Protein AF-A0A7S3CL69-F1 (afdb_monomer_lite)

Organism: NCBI:txid1082188

Structure (mmCIF, N/CA/C/O backbone):
data_AF-A0A7S3CL69-F1
#
_entry.id   AF-A0A7S3CL69-F1
#
loop_
_atom_site.group_PDB
_atom_site.id
_atom_site.type_symbol
_atom_site.label_atom_id
_atom_site.label_alt_id
_atom_site.label_comp_id
_atom_site.label_asym_id
_atom_site.label_entity_id
_atom_site.label_seq_id
_atom_site.pdbx_PDB_ins_code
_atom_site.Cartn_x
_atom_site.Cartn_y
_atom_site.Cartn_z
_atom_site.occupancy
_atom_site.B_iso_or_equiv
_atom_site.auth_seq_id
_atom_site.auth_comp_id
_atom_site.auth_asym_id
_atom_site.auth_atom_id
_atom_site.pdbx_PDB_model_num
ATOM 1 N N . MET A 1 1 ? 3.064 7.635 -11.594 1.00 63.28 1 MET A N 1
ATOM 2 C CA . MET A 1 1 ? 4.196 7.014 -12.318 1.00 63.28 1 MET A CA 1
ATOM 3 C C . MET A 1 1 ? 4.072 7.415 -13.780 1.00 63.28 1 MET A C 1
ATOM 5 O O . MET A 1 1 ? 2.953 7.393 -14.280 1.00 63.28 1 MET A O 1
ATOM 9 N N . GLN A 1 2 ? 5.144 7.835 -14.459 1.00 61.03 2 GLN A N 1
ATOM 10 C CA . GLN A 1 2 ? 5.052 8.111 -15.899 1.00 61.03 2 GLN A CA 1
ATOM 11 C C . GLN A 1 2 ? 5.130 6.793 -16.675 1.00 61.03 2 GLN A C 1
ATOM 13 O O . GLN A 1 2 ? 6.206 6.346 -17.055 1.00 61.03 2 GLN A O 1
ATOM 18 N N . ASP A 1 3 ? 3.978 6.166 -16.893 1.00 64.94 3 ASP A N 1
ATOM 19 C CA . ASP A 1 3 ? 3.854 4.910 -17.630 1.00 64.94 3 ASP A CA 1
ATOM 20 C C . ASP A 1 3 ? 2.984 5.115 -18.878 1.00 64.94 3 ASP A C 1
ATOM 22 O O . ASP A 1 3 ? 1.766 4.987 -18.840 1.00 64.94 3 ASP A O 1
ATOM 26 N N . ASN A 1 4 ? 3.625 5.516 -19.978 1.00 72.31 4 ASN A N 1
ATOM 27 C CA . ASN A 1 4 ? 2.998 5.634 -21.301 1.00 72.31 4 ASN A CA 1
ATOM 28 C C . ASN A 1 4 ? 3.536 4.539 -22.238 1.00 72.31 4 ASN A C 1
ATOM 30 O O . ASN A 1 4 ? 4.060 4.851 -23.308 1.00 72.31 4 ASN A O 1
ATOM 34 N N . ASP A 1 5 ? 3.556 3.288 -21.759 1.00 75.00 5 ASP A N 1
ATOM 35 C CA . ASP A 1 5 ? 4.192 2.135 -22.423 1.00 75.00 5 ASP A CA 1
ATOM 36 C C . ASP A 1 5 ? 5.663 2.374 -22.809 1.00 75.00 5 ASP A C 1
ATOM 38 O O . ASP A 1 5 ? 6.212 1.802 -23.753 1.00 75.00 5 ASP A O 1
ATOM 42 N N . GLN A 1 6 ? 6.339 3.236 -22.047 1.00 82.25 6 GLN A N 1
ATOM 43 C CA . GLN A 1 6 ? 7.731 3.566 -22.300 1.00 82.25 6 GLN A CA 1
ATOM 44 C C . GLN A 1 6 ? 8.638 2.366 -21.971 1.00 82.25 6 GLN A C 1
ATOM 46 O O . GLN A 1 6 ? 8.346 1.614 -21.031 1.00 82.25 6 GLN A O 1
ATOM 51 N N . PRO A 1 7 ? 9.756 2.184 -22.703 1.00 84.31 7 PRO A N 1
ATOM 52 C CA . PRO A 1 7 ? 10.713 1.109 -22.433 1.00 84.31 7 PRO A CA 1
ATOM 53 C C . PRO A 1 7 ? 11.330 1.201 -21.036 1.00 84.31 7 PRO A C 1
ATOM 55 O O . PRO A 1 7 ? 11.595 0.178 -20.414 1.00 84.31 7 PRO A O 1
ATOM 58 N N . LYS A 1 8 ? 11.498 2.428 -20.533 1.00 87.38 8 LYS A N 1
ATOM 59 C CA . LYS A 1 8 ? 12.041 2.717 -19.209 1.00 87.38 8 LYS A CA 1
ATOM 60 C C . LYS A 1 8 ? 10.957 3.222 -18.276 1.00 87.38 8 LYS A C 1
ATOM 62 O O . LYS A 1 8 ? 10.148 4.063 -18.658 1.00 87.38 8 LYS A O 1
ATOM 67 N N . ILE A 1 9 ? 11.005 2.738 -17.046 1.00 85.19 9 ILE A N 1
ATOM 68 C CA . ILE A 1 9 ? 10.201 3.217 -15.934 1.00 85.19 9 ILE A CA 1
ATOM 69 C C . ILE A 1 9 ? 11.093 4.098 -15.069 1.00 85.19 9 ILE A C 1
ATOM 71 O O . ILE A 1 9 ? 12.113 3.650 -14.542 1.00 85.19 9 ILE A O 1
ATOM 75 N N . SER A 1 10 ? 10.695 5.355 -14.921 1.00 83.31 10 SER A N 1
ATOM 76 C CA . SER A 1 10 ? 11.183 6.248 -13.878 1.00 83.31 10 SER A CA 1
ATOM 77 C C . SER A 1 10 ? 10.031 6.549 -12.930 1.00 83.31 10 SER A C 1
ATOM 79 O O . SER A 1 10 ? 8.872 6.688 -13.338 1.00 83.31 10 SER A O 1
ATOM 81 N N . CYS A 1 11 ? 10.338 6.612 -11.641 1.00 79.75 11 CYS A N 1
ATOM 82 C CA . CYS A 1 11 ? 9.335 6.850 -10.622 1.00 79.75 11 CYS A CA 1
ATOM 83 C C . CYS A 1 11 ? 9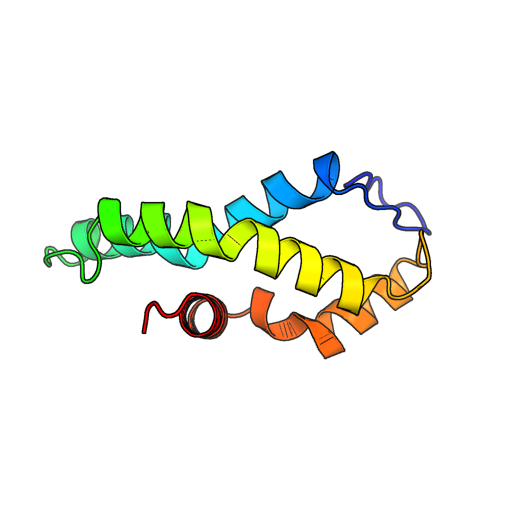.840 7.911 -9.655 1.00 79.75 11 CYS A C 1
ATOM 85 O O . CYS A 1 11 ? 10.976 7.843 -9.198 1.00 79.75 11 CYS A O 1
ATOM 87 N N . SER A 1 12 ? 8.995 8.896 -9.370 1.00 77.44 12 SER A N 1
ATOM 88 C CA . SER A 1 12 ? 9.206 9.816 -8.261 1.00 77.44 12 SER A CA 1
ATOM 89 C C . SER A 1 12 ? 8.251 9.451 -7.131 1.00 77.44 12 SER A C 1
ATOM 91 O O . SER A 1 12 ? 7.147 8.966 -7.392 1.00 77.44 12 SER A O 1
ATOM 93 N N . ASP A 1 13 ? 8.629 9.736 -5.888 1.00 76.75 13 ASP A N 1
ATOM 94 C CA . ASP A 1 13 ? 7.781 9.465 -4.720 1.00 76.75 13 ASP A CA 1
ATOM 95 C C . ASP A 1 13 ? 6.393 10.094 -4.867 1.00 76.75 13 ASP A C 1
ATOM 97 O O . ASP A 1 13 ? 5.378 9.470 -4.567 1.00 76.75 13 ASP A O 1
ATOM 101 N N . LYS A 1 14 ? 6.341 11.318 -5.411 1.00 81.69 14 LYS A N 1
ATOM 102 C CA . LYS A 1 14 ? 5.094 12.064 -5.647 1.00 81.69 14 LYS A CA 1
ATOM 103 C C . LYS A 1 14 ? 4.150 11.337 -6.599 1.00 81.69 14 LYS A C 1
ATOM 105 O O . LYS A 1 14 ? 2.937 11.419 -6.445 1.00 81.69 14 LYS A O 1
ATOM 110 N N . ASP A 1 15 ? 4.719 10.648 -7.578 1.00 82.38 15 ASP A N 1
ATOM 111 C CA . ASP A 1 15 ? 3.990 9.935 -8.616 1.00 82.38 15 ASP A CA 1
ATOM 112 C C . ASP A 1 15 ? 3.646 8.493 -8.212 1.00 82.38 15 ASP A C 1
ATOM 114 O O . ASP A 1 15 ? 2.754 7.892 -8.815 1.00 82.38 15 ASP A O 1
ATOM 118 N N . PHE A 1 16 ? 4.386 7.918 -7.260 1.00 88.12 16 PHE A N 1
ATOM 119 C CA . PHE A 1 16 ? 4.233 6.539 -6.798 1.00 88.12 16 PHE A CA 1
ATOM 120 C C . PHE A 1 16 ? 3.262 6.420 -5.629 1.00 88.12 16 PHE A C 1
ATOM 122 O O . PHE A 1 16 ? 2.324 5.624 -5.686 1.00 88.12 16 PHE A O 1
ATOM 129 N N . LYS A 1 17 ? 3.486 7.228 -4.582 1.00 92.06 17 LYS A N 1
ATOM 130 C CA . LYS A 1 17 ? 2.810 7.104 -3.287 1.00 92.06 17 LYS A CA 1
ATOM 131 C C . LYS A 1 17 ? 1.282 7.101 -3.412 1.00 92.06 17 LYS A C 1
ATOM 133 O O . LYS A 1 17 ? 0.687 6.192 -2.846 1.00 92.06 17 LYS A O 1
ATOM 138 N N . PRO A 1 18 ? 0.629 7.982 -4.201 1.00 91.75 18 PRO A N 1
ATOM 139 C CA . PRO A 1 18 ? -0.829 7.950 -4.333 1.00 91.75 18 PRO A CA 1
ATOM 140 C C . PRO A 1 18 ? -1.360 6.600 -4.838 1.00 91.75 18 PRO A C 1
ATOM 142 O O . PRO A 1 18 ? -2.211 5.994 -4.198 1.00 91.75 18 PRO A O 1
ATOM 145 N N . ALA A 1 19 ? -0.791 6.078 -5.929 1.00 91.25 19 ALA A N 1
ATOM 146 C CA . ALA A 1 19 ? -1.220 4.802 -6.502 1.00 91.25 19 ALA A CA 1
ATOM 147 C C . ALA A 1 19 ? -0.898 3.613 -5.584 1.00 91.25 19 ALA A C 1
ATOM 149 O O . ALA A 1 19 ? -1.669 2.660 -5.497 1.00 91.25 19 ALA A O 1
ATOM 150 N N . PHE A 1 20 ? 0.239 3.662 -4.888 1.00 93.88 20 PHE A N 1
ATOM 151 C CA . PHE A 1 20 ? 0.609 2.633 -3.924 1.00 93.88 20 PHE A CA 1
ATOM 152 C C . PHE A 1 20 ? -0.334 2.627 -2.714 1.00 93.88 20 PHE A C 1
ATOM 154 O O . PHE A 1 20 ? -0.796 1.565 -2.302 1.00 93.88 20 PHE A O 1
ATOM 161 N N . PHE A 1 21 ? -0.680 3.800 -2.182 1.00 95.19 21 PHE A N 1
ATOM 162 C CA . PHE A 1 21 ? -1.607 3.931 -1.059 1.00 95.19 21 PHE A CA 1
ATOM 163 C C . PHE A 1 21 ? -3.006 3.441 -1.422 1.00 95.19 21 PHE A C 1
ATOM 165 O O . PHE A 1 21 ? -3.616 2.747 -0.614 1.00 95.19 21 PHE A O 1
ATOM 172 N N . ASP A 1 22 ? -3.470 3.696 -2.647 1.00 94.00 22 ASP A N 1
ATOM 173 C CA . ASP A 1 22 ? -4.748 3.166 -3.132 1.00 94.00 22 ASP A CA 1
ATOM 174 C C . ASP A 1 22 ? -4.773 1.627 -3.133 1.00 94.00 22 ASP A C 1
ATOM 176 O O . ASP A 1 22 ? -5.806 1.023 -2.840 1.00 94.00 22 ASP A O 1
ATOM 180 N N . ILE A 1 23 ? -3.645 0.967 -3.428 1.00 94.19 23 ILE A N 1
ATOM 181 C CA . ILE A 1 23 ? -3.537 -0.500 -3.346 1.00 94.19 23 ILE A CA 1
ATOM 182 C C . ILE A 1 23 ? -3.628 -0.971 -1.888 1.00 94.19 23 ILE A C 1
ATOM 184 O O . ILE A 1 23 ? -4.312 -1.956 -1.597 1.00 94.19 23 ILE A O 1
ATOM 188 N N . LEU A 1 24 ? -2.961 -0.276 -0.963 1.00 95.44 24 LEU A N 1
ATOM 189 C CA . LEU A 1 24 ? -3.023 -0.603 0.463 1.00 95.44 24 LEU A CA 1
ATOM 190 C C . LEU A 1 24 ? -4.434 -0.386 1.034 1.00 95.44 24 LEU A C 1
ATOM 192 O O . LEU A 1 24 ? -4.927 -1.232 1.784 1.00 95.44 24 LEU A O 1
ATOM 196 N N . ASP A 1 25 ? -5.117 0.687 0.628 1.00 94.56 25 ASP A N 1
ATOM 197 C CA . ASP A 1 25 ? -6.491 1.000 1.037 1.00 94.56 25 ASP A CA 1
ATOM 198 C C . ASP A 1 25 ? -7.498 -0.025 0.495 1.00 94.56 25 ASP A C 1
ATOM 200 O O . ASP A 1 25 ? -8.407 -0.445 1.218 1.00 94.56 25 ASP A O 1
ATOM 204 N N . GLN A 1 26 ? -7.304 -0.509 -0.737 1.00 93.75 26 GLN A N 1
ATOM 205 C CA . GLN A 1 26 ? -8.099 -1.605 -1.305 1.00 93.75 26 GLN A CA 1
ATOM 206 C C . GLN A 1 26 ? -7.953 -2.912 -0.519 1.00 93.75 26 GLN A C 1
ATOM 208 O O . GLN A 1 26 ? -8.906 -3.684 -0.435 1.00 93.75 26 GLN A O 1
ATOM 213 N N . ALA A 1 27 ? -6.785 -3.164 0.072 1.00 93.06 27 ALA A N 1
ATOM 214 C CA . ALA A 1 27 ? -6.551 -4.333 0.916 1.00 93.06 27 ALA A CA 1
ATOM 215 C C . ALA A 1 27 ? -6.997 -4.140 2.379 1.00 93.06 27 ALA A C 1
ATOM 217 O O . ALA A 1 27 ? -6.973 -5.105 3.146 1.00 93.06 27 ALA A O 1
ATOM 218 N N . THR A 1 28 ? -7.375 -2.919 2.775 1.00 92.50 28 THR A N 1
ATOM 219 C CA . THR A 1 28 ? -7.697 -2.560 4.163 1.00 92.50 28 THR A CA 1
ATOM 220 C C . THR A 1 28 ? -9.026 -1.817 4.265 1.00 92.50 28 THR A C 1
ATOM 222 O O . THR A 1 28 ? -10.064 -2.472 4.274 1.00 92.50 28 THR A O 1
ATOM 225 N N . ALA A 1 29 ? -9.016 -0.482 4.343 1.00 89.44 29 ALA A N 1
ATOM 226 C CA . ALA A 1 29 ? -10.165 0.369 4.645 1.00 89.44 29 ALA A CA 1
ATOM 227 C C . ALA A 1 29 ? -11.393 0.022 3.795 1.00 89.44 29 ALA A C 1
ATOM 229 O O . ALA A 1 29 ? -12.468 -0.237 4.335 1.00 89.44 29 ALA A O 1
ATOM 230 N N . ILE A 1 30 ? -11.201 -0.061 2.474 1.00 89.56 30 ILE A N 1
ATOM 231 C CA . ILE A 1 30 ? -12.280 -0.327 1.517 1.00 89.56 30 ILE A CA 1
ATOM 232 C C . ILE A 1 30 ? -12.835 -1.738 1.722 1.00 89.56 30 ILE A C 1
ATOM 234 O O . ILE A 1 30 ? -14.049 -1.941 1.715 1.00 89.56 30 ILE A O 1
ATOM 238 N N . LEU A 1 31 ? -11.954 -2.721 1.924 1.00 90.06 31 LEU A N 1
ATOM 239 C CA . LEU A 1 31 ? -12.356 -4.113 2.085 1.00 90.06 31 LEU A CA 1
ATOM 240 C C . LEU A 1 31 ? -13.077 -4.349 3.415 1.00 90.06 31 LEU A C 1
ATOM 242 O O . LEU A 1 31 ? -14.122 -4.990 3.419 1.00 90.06 31 LEU A O 1
ATOM 246 N N . PHE A 1 32 ? -12.564 -3.810 4.524 1.00 90.88 32 PHE A N 1
ATOM 247 C CA . PHE A 1 32 ? -13.184 -3.948 5.845 1.00 90.88 32 PHE A CA 1
ATOM 248 C C . PHE A 1 32 ? -14.554 -3.270 5.908 1.00 90.88 32 PHE A C 1
ATOM 250 O O . PHE A 1 32 ? -15.486 -3.793 6.519 1.00 90.88 32 PHE A O 1
ATOM 257 N N . GLU A 1 33 ? -14.696 -2.116 5.255 1.00 90.19 33 GLU A N 1
ATOM 258 C CA . GLU A 1 33 ? -15.985 -1.449 5.107 1.00 90.19 33 GLU A CA 1
ATOM 259 C C . GLU A 1 33 ? -16.975 -2.287 4.298 1.00 90.19 33 GLU A C 1
ATOM 261 O O . GLU A 1 33 ? -18.101 -2.513 4.751 1.00 90.19 33 GLU A O 1
ATOM 266 N N . ALA A 1 34 ? -16.550 -2.773 3.131 1.00 89.88 34 ALA A N 1
ATOM 267 C CA . ALA A 1 34 ? -17.390 -3.585 2.264 1.00 89.88 34 ALA A CA 1
ATOM 268 C C . ALA A 1 34 ? -17.803 -4.903 2.935 1.00 89.88 34 ALA A C 1
ATOM 270 O O . ALA A 1 34 ? -18.963 -5.296 2.845 1.00 89.88 34 ALA A O 1
ATOM 271 N N . GLU A 1 35 ? -16.886 -5.570 3.634 1.00 89.56 35 GLU A N 1
ATOM 272 C CA . GLU A 1 35 ? -17.141 -6.825 4.342 1.00 89.56 35 GLU A CA 1
ATOM 273 C C . GLU A 1 35 ? -18.228 -6.664 5.410 1.00 89.56 35 GLU A C 1
ATOM 275 O O . GLU A 1 35 ? -19.201 -7.421 5.411 1.00 89.56 35 GLU A O 1
ATOM 280 N N . ALA A 1 36 ? -18.113 -5.641 6.261 1.00 90.88 36 ALA A N 1
ATOM 281 C CA . ALA A 1 36 ? -19.116 -5.347 7.281 1.00 90.88 36 ALA A CA 1
ATOM 282 C C . ALA A 1 36 ? -20.494 -5.061 6.666 1.00 90.88 36 ALA A C 1
ATOM 284 O O . ALA A 1 36 ? -21.510 -5.573 7.141 1.00 90.88 36 ALA A O 1
ATOM 285 N N . LEU A 1 37 ? -20.531 -4.295 5.569 1.00 91.56 37 LEU A N 1
ATOM 286 C CA . LEU A 1 37 ? -21.772 -3.961 4.869 1.00 91.56 37 LEU A CA 1
ATOM 287 C C . LEU A 1 37 ? -22.429 -5.190 4.219 1.00 91.56 37 LEU A C 1
ATOM 289 O O . LEU A 1 37 ? -23.646 -5.347 4.292 1.00 91.56 37 LEU A O 1
ATOM 293 N N . ILE A 1 38 ? -21.636 -6.048 3.571 1.00 92.94 38 ILE A N 1
ATOM 294 C CA . ILE A 1 38 ? -22.123 -7.204 2.806 1.00 92.94 38 ILE A CA 1
ATOM 295 C C . ILE A 1 38 ? -22.546 -8.345 3.734 1.00 92.94 38 ILE A C 1
ATOM 297 O O . ILE A 1 38 ? -23.582 -8.969 3.506 1.00 92.94 38 ILE A O 1
ATOM 301 N N . LEU A 1 39 ? -21.746 -8.637 4.760 1.00 93.12 39 LEU A N 1
ATOM 302 C CA . LEU A 1 39 ? -21.995 -9.750 5.678 1.00 93.12 39 LEU A CA 1
ATOM 303 C C . LEU A 1 39 ? -22.906 -9.360 6.848 1.00 93.12 39 LEU A C 1
ATOM 305 O O . LEU A 1 39 ? -23.385 -10.242 7.559 1.00 93.12 39 LEU A O 1
ATOM 309 N N . GLY A 1 40 ? -23.152 -8.062 7.054 1.00 91.06 40 GLY A N 1
ATOM 310 C CA . GLY A 1 40 ? -23.925 -7.562 8.190 1.00 91.06 40 GLY A CA 1
ATOM 311 C C . GLY A 1 40 ? -23.235 -7.820 9.531 1.00 91.06 40 GLY A C 1
ATOM 312 O O . GLY A 1 40 ? -23.912 -8.044 10.534 1.00 91.06 40 GLY A O 1
ATOM 313 N N . VAL A 1 41 ? -21.900 -7.840 9.537 1.00 89.94 41 VAL A N 1
ATOM 314 C CA . VAL A 1 41 ? -21.068 -8.043 10.732 1.00 89.94 41 VAL A CA 1
ATOM 315 C C . VAL A 1 41 ? -20.440 -6.726 11.174 1.00 89.94 41 VAL A C 1
ATOM 317 O O . VAL A 1 41 ? -20.316 -5.787 10.389 1.00 89.94 41 VAL A O 1
ATOM 320 N N . GLU A 1 42 ? -20.022 -6.649 12.435 1.00 85.25 42 GLU A N 1
ATOM 321 C CA . GLU A 1 42 ? -19.199 -5.528 12.889 1.00 85.25 42 GLU A CA 1
ATOM 322 C C . GLU A 1 42 ? -17.817 -5.578 12.229 1.00 85.25 42 GLU A C 1
ATOM 324 O O . GLU A 1 42 ? -17.263 -6.655 11.992 1.00 85.25 42 GLU A O 1
ATOM 329 N N . ARG A 1 43 ? -17.251 -4.403 11.927 1.00 83.19 43 ARG A N 1
ATOM 330 C CA . ARG A 1 43 ? -15.897 -4.313 11.372 1.00 83.19 43 ARG A CA 1
ATOM 331 C C . ARG A 1 43 ? -14.898 -4.894 12.368 1.00 83.19 43 ARG A C 1
ATOM 333 O O . ARG A 1 43 ? -14.895 -4.513 13.535 1.00 83.19 43 ARG A O 1
ATOM 340 N N . GLN A 1 44 ? -14.000 -5.746 11.876 1.00 83.94 44 GLN A N 1
ATOM 341 C CA . GLN A 1 44 ? -12.896 -6.278 12.679 1.00 83.94 44 GLN A CA 1
ATOM 342 C C . GLN A 1 44 ? -11.946 -5.166 13.158 1.00 83.94 44 GLN A C 1
ATOM 344 O O . GLN A 1 44 ? -11.403 -5.253 14.257 1.00 83.94 44 GLN A O 1
ATOM 349 N N . PHE A 1 45 ? -11.764 -4.119 12.348 1.00 88.06 45 PHE A N 1
ATOM 350 C CA . PHE A 1 45 ? -10.909 -2.974 12.651 1.00 88.06 45 PHE A CA 1
ATOM 351 C C . PHE A 1 45 ? -11.707 -1.671 12.569 1.00 88.06 45 PHE A C 1
ATOM 353 O O . PHE A 1 45 ? -12.468 -1.461 11.619 1.00 88.06 45 PHE A O 1
ATOM 360 N N . SER A 1 46 ? -11.526 -0.790 13.555 1.00 88.81 46 SER A N 1
ATOM 361 C CA . SER A 1 46 ? -12.152 0.533 13.556 1.00 88.81 46 SER A CA 1
ATOM 362 C C . SER A 1 46 ? -11.494 1.465 12.537 1.00 88.81 46 SER A C 1
ATOM 364 O O . SER A 1 46 ? -10.349 1.264 12.122 1.00 88.81 46 SER A O 1
ATOM 366 N N . GLU A 1 47 ? -12.209 2.517 12.146 1.00 88.81 47 GLU A N 1
ATOM 367 C CA . GLU A 1 47 ? -11.681 3.532 11.232 1.00 88.81 47 GLU A CA 1
ATOM 368 C C . GLU A 1 47 ? -10.446 4.236 11.814 1.00 88.81 47 GLU A C 1
ATOM 370 O O . GLU A 1 47 ? -9.481 4.493 11.093 1.00 88.81 47 GLU A O 1
ATOM 375 N N . GLU A 1 48 ? -10.415 4.465 13.130 1.00 90.88 48 GLU A N 1
ATOM 376 C CA . GLU A 1 48 ? -9.257 5.042 13.817 1.00 90.88 48 GLU A CA 1
ATOM 377 C C . GLU A 1 48 ? -8.046 4.106 13.789 1.00 90.88 48 GLU A C 1
ATOM 379 O O . GLU A 1 48 ? -6.919 4.567 13.606 1.00 90.88 48 GLU A O 1
ATOM 384 N N . GLN A 1 49 ? -8.252 2.791 13.941 1.00 90.69 49 GLN A N 1
ATOM 385 C CA . GLN A 1 49 ? -7.160 1.815 13.857 1.00 90.69 49 GLN A CA 1
ATOM 386 C C . GLN A 1 49 ? -6.544 1.793 12.457 1.00 90.69 49 GLN A C 1
ATOM 388 O O . GLN A 1 49 ? -5.320 1.805 12.323 1.00 90.69 49 GLN A O 1
ATOM 393 N N . VAL A 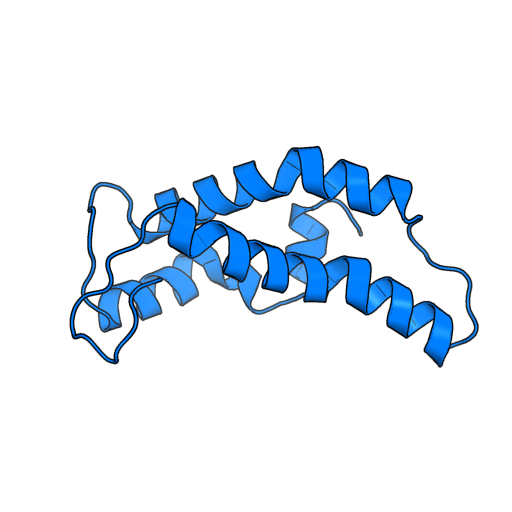1 50 ? -7.384 1.799 11.419 1.00 91.62 50 VAL A N 1
ATOM 394 C CA . VAL A 1 50 ? -6.922 1.812 10.026 1.00 91.62 50 VAL A CA 1
ATOM 395 C C . VAL A 1 50 ? -6.225 3.135 9.697 1.00 91.62 50 VAL A C 1
ATOM 397 O O . VAL A 1 50 ? -5.147 3.124 9.106 1.00 91.62 50 VAL A O 1
ATOM 400 N N . SER A 1 51 ? -6.778 4.263 10.149 1.00 93.00 51 SER A N 1
ATOM 401 C CA . SER A 1 51 ? -6.182 5.591 9.948 1.00 93.00 51 SER A CA 1
ATOM 402 C C . SER A 1 51 ? -4.812 5.709 10.612 1.00 93.00 51 SER A C 1
ATOM 404 O O . SER A 1 51 ? -3.865 6.188 9.994 1.00 93.00 51 SER A O 1
ATOM 406 N N . LYS A 1 52 ? -4.662 5.187 11.834 1.00 93.75 52 LYS A N 1
ATOM 407 C CA . LYS A 1 52 ? -3.372 5.170 12.529 1.00 93.75 52 LYS A CA 1
ATOM 408 C C . LYS A 1 52 ? -2.322 4.353 11.774 1.00 93.75 52 LYS A C 1
ATOM 410 O O . LYS A 1 52 ? -1.193 4.798 11.608 1.00 93.75 52 LYS A O 1
ATOM 415 N N . VAL A 1 53 ? -2.694 3.172 11.277 1.00 93.56 53 VAL A N 1
ATOM 416 C CA . VAL A 1 53 ? -1.789 2.340 10.469 1.00 93.56 53 VAL A CA 1
ATOM 417 C C . VAL A 1 53 ? -1.391 3.048 9.173 1.00 93.56 53 VAL A C 1
ATOM 419 O O . VAL A 1 53 ? -0.239 2.946 8.752 1.00 93.56 53 VAL A O 1
ATOM 422 N N . LYS A 1 54 ? -2.318 3.790 8.561 1.00 93.50 54 LYS A N 1
ATOM 423 C CA . LYS A 1 54 ? -2.040 4.600 7.376 1.00 93.50 54 LYS A CA 1
ATOM 424 C C . LYS A 1 54 ? -0.993 5.677 7.652 1.00 93.50 54 LYS A C 1
ATOM 426 O O . LYS A 1 54 ? -0.028 5.777 6.902 1.00 93.50 54 LYS A O 1
ATOM 431 N N . GLU A 1 55 ? -1.141 6.422 8.743 1.00 93.81 55 GLU A N 1
ATOM 432 C CA . GLU A 1 55 ? -0.183 7.460 9.147 1.00 93.81 55 GLU A CA 1
ATOM 433 C C . GLU A 1 55 ? 1.195 6.894 9.519 1.00 93.81 55 GLU A C 1
ATOM 435 O O . GLU A 1 55 ? 2.212 7.519 9.231 1.00 93.81 55 GLU A O 1
ATOM 440 N N . GLU A 1 56 ? 1.243 5.716 10.146 1.00 93.94 56 GLU A N 1
ATOM 441 C CA . GLU A 1 56 ? 2.494 5.1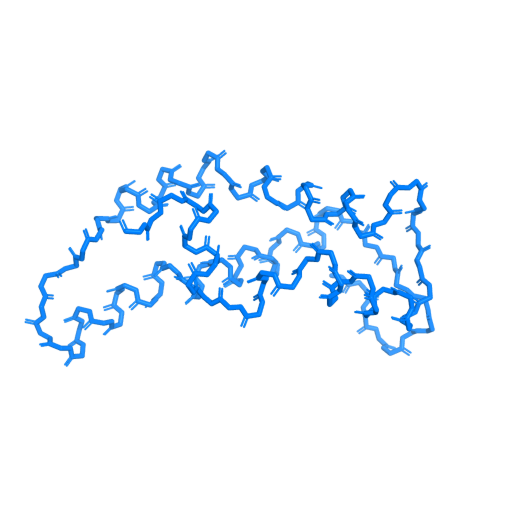49 10.661 1.00 93.94 56 GLU A CA 1
ATOM 442 C C . GLU A 1 56 ? 3.272 4.327 9.623 1.00 93.94 56 GLU A C 1
ATOM 444 O O . GLU A 1 56 ? 4.499 4.333 9.660 1.00 93.94 56 GLU A O 1
ATOM 449 N N . LYS A 1 57 ? 2.594 3.602 8.717 1.00 95.06 57 LYS A N 1
ATOM 450 C CA . LYS A 1 57 ? 3.239 2.544 7.911 1.00 95.06 57 LYS A CA 1
ATOM 451 C C . LYS A 1 57 ? 3.194 2.720 6.402 1.00 95.06 57 LYS A C 1
ATOM 453 O O . LYS A 1 57 ? 3.958 2.052 5.708 1.00 95.06 57 LYS A O 1
ATOM 458 N N . TYR A 1 58 ? 2.294 3.536 5.858 1.00 94.94 58 TYR A N 1
ATOM 459 C CA . TYR A 1 58 ? 2.139 3.595 4.400 1.00 94.94 58 TYR A CA 1
ATOM 460 C C . TYR A 1 58 ? 3.371 4.193 3.724 1.00 94.94 58 TYR A C 1
ATOM 462 O O . TYR A 1 58 ? 3.855 3.631 2.742 1.00 94.94 58 TYR A O 1
ATOM 470 N N . ASP A 1 59 ? 3.891 5.295 4.266 1.00 94.75 59 ASP A N 1
ATOM 471 C CA . ASP A 1 59 ? 5.111 5.922 3.757 1.00 94.75 59 ASP A CA 1
ATOM 472 C C . ASP A 1 59 ? 6.321 4.989 3.887 1.00 94.75 59 ASP A C 1
ATOM 474 O O . ASP A 1 59 ? 7.040 4.801 2.909 1.00 94.75 59 ASP A O 1
ATOM 478 N N . GLU A 1 60 ? 6.486 4.331 5.040 1.00 94.31 60 GLU A N 1
ATOM 479 C CA . GLU A 1 60 ? 7.563 3.358 5.273 1.00 94.31 60 GLU A CA 1
ATOM 480 C C . GLU A 1 60 ? 7.520 2.211 4.251 1.00 94.31 60 GLU A C 1
ATOM 482 O O . GLU A 1 60 ? 8.533 1.877 3.639 1.00 94.31 60 GLU A O 1
ATOM 487 N N . LEU A 1 61 ? 6.339 1.634 4.006 1.00 94.81 61 LEU A N 1
ATOM 488 C CA . LEU A 1 61 ? 6.182 0.559 3.024 1.00 94.81 61 LEU A CA 1
ATOM 489 C C . LEU A 1 61 ? 6.399 1.034 1.586 1.00 94.81 61 LEU A C 1
ATOM 491 O O . LEU A 1 61 ? 6.869 0.252 0.757 1.00 94.81 61 LEU A O 1
ATOM 495 N N . ALA A 1 62 ? 6.038 2.279 1.270 1.00 93.81 62 ALA A N 1
ATOM 496 C CA . ALA A 1 62 ? 6.276 2.842 -0.053 1.00 93.81 62 ALA A CA 1
ATOM 497 C C . A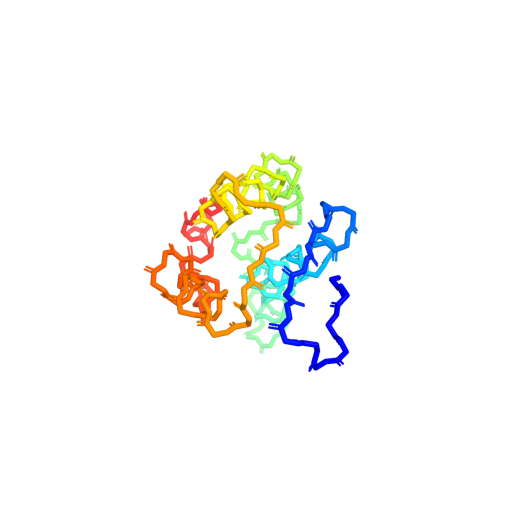LA A 1 62 ? 7.773 3.053 -0.304 1.00 93.81 62 ALA A C 1
ATOM 499 O O . ALA A 1 62 ? 8.254 2.743 -1.393 1.00 93.81 62 ALA A O 1
ATOM 500 N N . GLU A 1 63 ? 8.505 3.528 0.702 1.00 92.81 63 GLU A N 1
ATOM 501 C CA . GLU A 1 63 ? 9.960 3.683 0.651 1.00 92.81 63 GLU A CA 1
ATOM 502 C C . GLU A 1 63 ? 10.655 2.317 0.575 1.00 92.81 63 GLU A C 1
ATOM 504 O O . GLU A 1 63 ? 11.442 2.098 -0.342 1.00 92.81 63 GLU A O 1
ATOM 509 N N . GLU A 1 64 ? 10.261 1.339 1.404 1.00 93.19 64 GLU A N 1
ATOM 510 C CA . GLU A 1 64 ? 10.757 -0.048 1.318 1.00 93.19 64 GLU A CA 1
ATOM 511 C C . GLU A 1 64 ? 10.527 -0.644 -0.082 1.00 93.19 64 GLU A C 1
ATOM 513 O O . GLU A 1 64 ? 11.379 -1.351 -0.632 1.00 93.19 64 GLU A O 1
ATOM 518 N N . PHE A 1 65 ? 9.362 -0.372 -0.677 1.00 93.31 65 PHE A N 1
ATOM 519 C CA . PHE A 1 65 ? 9.045 -0.834 -2.021 1.00 93.31 65 PHE A CA 1
ATOM 520 C C . PHE A 1 65 ? 9.978 -0.209 -3.057 1.00 93.31 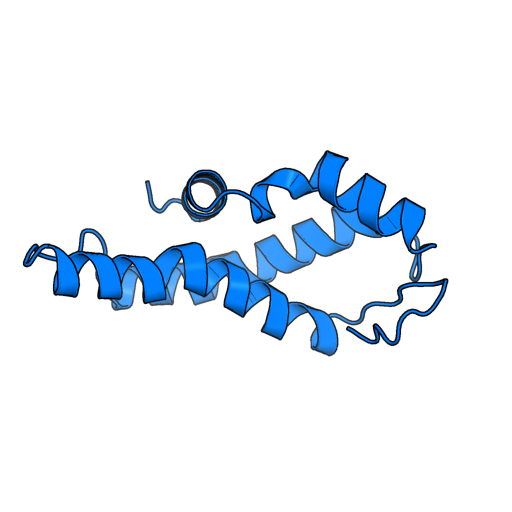65 PHE A C 1
ATOM 522 O O . PHE A 1 65 ? 10.558 -0.937 -3.867 1.00 93.31 65 PHE A O 1
ATOM 529 N N . LEU A 1 66 ? 10.112 1.120 -3.045 1.00 91.38 66 LEU A N 1
ATOM 530 C CA . LEU A 1 66 ? 10.938 1.843 -4.007 1.00 91.38 66 LEU A CA 1
ATOM 531 C C . LEU A 1 66 ? 12.407 1.447 -3.873 1.00 91.38 66 LEU A C 1
ATOM 533 O O . LEU A 1 66 ? 13.006 1.072 -4.880 1.00 91.38 66 LEU A O 1
ATOM 537 N N . ASP A 1 67 ? 12.940 1.394 -2.655 1.00 91.19 67 ASP A N 1
ATOM 538 C CA . ASP A 1 67 ? 14.319 0.985 -2.383 1.00 91.19 67 ASP A CA 1
ATOM 539 C C . ASP A 1 67 ? 14.591 -0.450 -2.846 1.00 91.19 67 ASP A C 1
ATOM 541 O O . ASP A 1 67 ? 15.627 -0.744 -3.438 1.00 91.19 67 ASP A O 1
ATOM 545 N N . ALA A 1 68 ? 13.651 -1.374 -2.643 1.00 91.75 68 ALA A N 1
ATOM 546 C CA . ALA A 1 68 ? 13.835 -2.752 -3.088 1.00 91.75 68 ALA A CA 1
ATOM 547 C C . ALA A 1 68 ? 13.763 -2.908 -4.613 1.00 91.75 68 ALA A C 1
ATOM 549 O O . ALA A 1 68 ? 14.407 -3.809 -5.168 1.00 91.75 68 ALA A O 1
ATOM 550 N N . VAL A 1 69 ? 12.926 -2.104 -5.275 1.00 91.00 69 VAL A N 1
ATOM 551 C CA . VAL A 1 69 ? 12.703 -2.186 -6.721 1.00 91.00 69 VAL A CA 1
ATOM 552 C C . VAL A 1 69 ? 13.815 -1.481 -7.477 1.00 91.00 69 VAL A C 1
ATOM 554 O O . VAL A 1 69 ? 14.384 -2.094 -8.374 1.00 91.00 69 VAL A O 1
ATOM 557 N N . PHE A 1 70 ? 14.125 -0.244 -7.105 1.00 88.44 70 PHE A N 1
ATOM 558 C CA . PHE A 1 70 ? 15.075 0.625 -7.792 1.00 88.44 70 PHE A CA 1
ATOM 559 C C . PHE A 1 70 ? 16.506 0.504 -7.254 1.00 88.44 70 PHE A C 1
ATOM 561 O O . PHE A 1 70 ? 17.445 0.747 -8.003 1.00 88.44 70 PHE A O 1
ATOM 568 N N . GLU A 1 71 ? 16.697 0.053 -6.010 1.00 86.12 71 GLU A N 1
ATOM 569 C CA . GLU A 1 71 ? 18.006 -0.033 -5.346 1.00 86.12 71 GLU A CA 1
ATOM 570 C C . GLU A 1 71 ? 18.810 1.274 -5.477 1.00 86.12 71 GLU A C 1
ATOM 572 O O . GLU A 1 71 ? 18.513 2.263 -4.815 1.00 86.12 71 GLU A O 1
ATOM 577 N N . TYR A 1 72 ? 19.838 1.280 -6.329 1.00 83.31 72 TYR A N 1
ATOM 578 C CA . TYR A 1 72 ? 20.706 2.431 -6.581 1.00 83.31 72 TYR A CA 1
ATOM 579 C C . TYR A 1 72 ? 20.346 3.183 -7.873 1.00 83.31 72 TYR A C 1
ATOM 581 O O . TYR A 1 72 ? 20.902 4.253 -8.134 1.00 83.31 72 TYR A O 1
ATOM 589 N N . ASP A 1 73 ? 19.448 2.630 -8.692 1.00 83.25 73 ASP A N 1
ATOM 590 C CA . ASP A 1 73 ? 19.088 3.145 -10.009 1.00 83.25 73 ASP A CA 1
ATOM 591 C C . ASP A 1 73 ? 17.882 4.085 -9.934 1.00 83.25 73 ASP A C 1
ATOM 593 O O . ASP A 1 73 ? 16.864 3.787 -9.328 1.00 83.25 73 ASP A O 1
ATOM 597 N N . SER A 1 74 ? 17.932 5.219 -10.631 1.00 82.31 74 SER A N 1
ATOM 598 C CA . SER A 1 74 ? 16.791 6.149 -10.718 1.00 82.31 74 SER A CA 1
ATOM 599 C C . SER A 1 74 ? 15.780 5.786 -11.817 1.00 82.31 74 SER A C 1
ATOM 601 O O . SER A 1 74 ? 14.735 6.428 -11.955 1.00 82.31 74 SER A O 1
ATOM 603 N N . SER A 1 75 ? 16.093 4.773 -12.631 1.00 86.75 75 SER A N 1
ATOM 604 C CA . SER A 1 75 ? 15.244 4.275 -13.714 1.00 86.75 75 SER A CA 1
ATOM 605 C C . SER A 1 75 ? 15.592 2.832 -14.063 1.00 86.75 75 SER A C 1
ATOM 607 O O . SER A 1 75 ? 16.772 2.494 -14.097 1.00 86.75 75 SER A O 1
ATOM 609 N N . LEU A 1 76 ? 14.594 2.029 -14.428 1.00 89.56 76 LEU A N 1
ATOM 610 C CA . LEU A 1 76 ? 14.772 0.634 -14.840 1.00 89.56 76 LEU A CA 1
ATOM 611 C C . LEU A 1 76 ? 14.139 0.376 -16.203 1.00 89.56 76 LEU A C 1
ATOM 613 O O . LEU A 1 76 ? 13.167 1.035 -16.576 1.00 89.56 76 LEU A O 1
ATOM 617 N N . GLU A 1 77 ? 14.636 -0.618 -16.937 1.00 92.12 77 GLU A N 1
ATOM 618 C CA . GLU A 1 77 ? 13.894 -1.148 -18.083 1.00 92.12 77 GLU A CA 1
ATOM 619 C C . GLU A 1 77 ? 12.604 -1.820 -17.588 1.00 92.12 77 GLU A C 1
ATOM 621 O O . GLU A 1 77 ? 12.593 -2.493 -16.555 1.00 92.12 77 GLU A O 1
ATOM 626 N N . ARG A 1 78 ? 11.502 -1.701 -18.337 1.00 89.00 78 ARG A N 1
ATOM 627 C CA . ARG A 1 78 ? 10.185 -2.225 -17.929 1.00 89.00 78 ARG A CA 1
ATOM 628 C C . ARG A 1 78 ? 10.237 -3.696 -17.528 1.00 89.00 78 ARG A C 1
ATOM 630 O O . ARG A 1 78 ? 9.713 -4.072 -16.487 1.00 89.00 78 ARG A O 1
ATOM 637 N N . LYS A 1 79 ? 10.920 -4.527 -18.319 1.00 91.06 79 LYS A N 1
ATOM 638 C CA . LYS A 1 79 ? 11.063 -5.964 -18.028 1.00 91.06 79 LYS A CA 1
ATOM 639 C C . LYS A 1 79 ? 11.815 -6.227 -16.724 1.00 91.06 79 LYS A C 1
ATOM 641 O O . LYS A 1 79 ? 11.551 -7.222 -16.052 1.00 91.06 79 LYS A O 1
ATOM 646 N N . GLU A 1 80 ? 12.774 -5.373 -16.381 1.00 91.25 80 GLU A N 1
ATOM 647 C CA . GLU A 1 80 ? 13.536 -5.475 -15.137 1.00 91.25 80 GLU A CA 1
ATOM 648 C C . GLU A 1 80 ? 12.701 -5.004 -13.953 1.00 91.25 80 GLU A C 1
ATOM 650 O O . GLU A 1 80 ? 12.690 -5.679 -12.923 1.00 91.25 80 GLU A O 1
ATOM 655 N N . TRP A 1 81 ? 11.941 -3.920 -14.127 1.00 90.38 81 TRP A N 1
ATOM 656 C CA . TRP A 1 81 ? 10.970 -3.445 -13.147 1.00 90.38 81 TRP A CA 1
ATOM 657 C C . TRP A 1 81 ? 9.934 -4.533 -12.835 1.00 90.38 81 TRP A C 1
ATOM 659 O O . TRP A 1 81 ? 9.831 -4.963 -11.688 1.00 90.38 8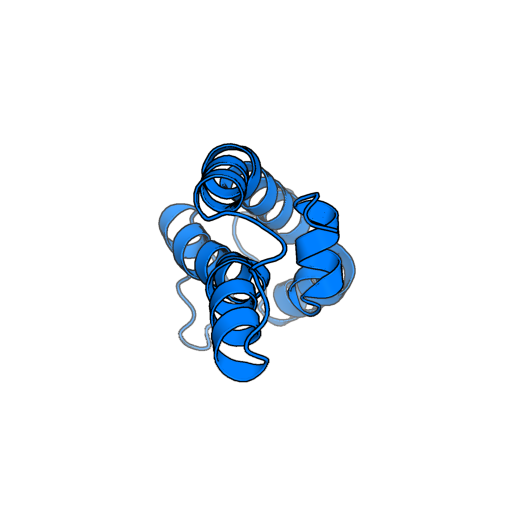1 TRP A O 1
ATOM 669 N N . GLU A 1 82 ? 9.259 -5.080 -13.852 1.00 90.81 82 GLU A N 1
ATOM 670 C CA . GLU A 1 82 ? 8.253 -6.144 -13.698 1.00 90.81 82 GLU A CA 1
ATOM 671 C C . GLU A 1 82 ? 8.832 -7.367 -12.975 1.00 90.81 82 GLU A C 1
ATOM 673 O O . GLU A 1 82 ? 8.264 -7.872 -12.003 1.00 90.81 82 GLU A O 1
ATOM 678 N N . LYS A 1 83 ? 10.012 -7.826 -13.411 1.00 93.19 83 LYS A N 1
ATOM 679 C CA . LYS A 1 83 ? 10.693 -8.974 -12.805 1.00 93.19 83 LYS A CA 1
ATOM 680 C C . LYS A 1 83 ? 11.066 -8.709 -11.347 1.00 93.19 83 LYS A C 1
ATOM 682 O O . LYS A 1 83 ? 10.958 -9.616 -10.518 1.00 93.19 83 LYS A O 1
ATOM 687 N N . THR A 1 84 ? 11.517 -7.499 -11.032 1.00 92.69 84 THR A N 1
ATOM 688 C CA . THR A 1 84 ? 11.943 -7.126 -9.680 1.00 92.69 84 THR A CA 1
ATOM 689 C C . THR A 1 84 ? 10.751 -6.984 -8.747 1.00 92.69 84 THR A C 1
ATOM 691 O O . THR A 1 84 ? 10.788 -7.547 -7.653 1.00 92.69 84 THR A O 1
ATOM 694 N N . VAL A 1 85 ? 9.666 -6.346 -9.194 1.00 92.88 85 VAL A N 1
ATOM 695 C CA . VAL A 1 85 ? 8.420 -6.226 -8.425 1.00 92.88 85 VAL A CA 1
ATOM 696 C C . VAL A 1 85 ? 7.874 -7.607 -8.078 1.00 92.88 85 VAL A C 1
ATOM 698 O O . VAL A 1 85 ? 7.651 -7.895 -6.906 1.00 92.88 85 VAL A O 1
ATOM 701 N N . VAL A 1 86 ? 7.748 -8.509 -9.056 1.00 93.19 86 VAL A N 1
ATOM 702 C CA . VAL A 1 86 ? 7.242 -9.871 -8.805 1.00 93.19 86 VAL A CA 1
ATOM 703 C C . VAL A 1 86 ? 8.145 -10.642 -7.839 1.00 93.19 86 VAL A C 1
ATOM 705 O O . VAL A 1 86 ? 7.651 -11.350 -6.962 1.00 93.19 86 VAL A O 1
ATOM 708 N N . LYS A 1 87 ? 9.469 -10.508 -7.974 1.00 93.00 87 LYS A N 1
ATOM 709 C CA . LYS A 1 87 ? 10.431 -11.282 -7.179 1.00 93.00 87 LYS A CA 1
ATOM 710 C C . LYS A 1 87 ? 10.605 -10.760 -5.751 1.00 93.00 87 LYS A C 1
ATOM 712 O O . LYS A 1 87 ? 10.733 -11.569 -4.837 1.00 93.00 87 LYS A O 1
ATOM 717 N N . LYS A 1 88 ? 10.679 -9.441 -5.567 1.00 92.88 88 LYS A N 1
ATOM 718 C CA . LYS A 1 88 ? 11.028 -8.810 -4.284 1.00 92.88 88 LYS A CA 1
ATOM 719 C C . LYS A 1 88 ? 9.826 -8.224 -3.559 1.00 92.88 88 LYS A C 1
ATOM 721 O O . LYS A 1 88 ? 9.780 -8.276 -2.339 1.00 92.88 88 LYS A O 1
ATOM 726 N N . GLN A 1 89 ? 8.857 -7.709 -4.306 1.00 93.88 89 GLN A N 1
ATOM 727 C CA . GLN A 1 89 ? 7.704 -6.986 -3.775 1.00 93.88 89 GLN A CA 1
ATOM 728 C C . GLN A 1 89 ? 6.370 -7.666 -4.110 1.00 93.88 89 GLN A C 1
ATOM 730 O O . GLN A 1 89 ? 5.310 -7.047 -4.109 1.00 93.88 89 GLN A O 1
ATOM 735 N N . GLY A 1 90 ? 6.392 -8.988 -4.325 1.00 92.56 90 GLY A N 1
ATOM 736 C CA . GLY A 1 90 ? 5.209 -9.778 -4.680 1.00 92.56 90 GLY A CA 1
ATOM 737 C C . GLY A 1 90 ? 4.111 -9.818 -3.608 1.00 92.56 90 GLY A C 1
ATOM 738 O O . GLY A 1 90 ? 3.035 -10.360 -3.856 1.00 92.56 90 GLY A O 1
ATOM 739 N N . PHE A 1 91 ? 4.347 -9.252 -2.419 1.00 93.81 91 PHE A N 1
ATOM 740 C CA . PHE A 1 91 ? 3.307 -9.094 -1.403 1.00 93.81 91 PHE A CA 1
ATOM 741 C C . PHE A 1 91 ? 2.159 -8.201 -1.893 1.00 93.81 91 PHE A C 1
ATOM 743 O O . PHE A 1 91 ? 1.019 -8.441 -1.506 1.00 93.81 91 PHE A O 1
ATOM 750 N N . ILE A 1 92 ? 2.450 -7.229 -2.768 1.00 94.19 92 ILE A N 1
ATOM 751 C CA . ILE A 1 92 ? 1.484 -6.239 -3.261 1.00 94.19 92 ILE A CA 1
ATOM 752 C C . ILE A 1 92 ? 0.317 -6.875 -4.034 1.00 94.19 92 ILE A C 1
ATOM 754 O O . ILE A 1 92 ? -0.759 -6.301 -4.134 1.00 94.19 92 ILE A O 1
ATOM 758 N N . PHE A 1 93 ? 0.500 -8.097 -4.541 1.00 94.00 93 PHE A N 1
ATOM 759 C CA . PHE A 1 93 ? -0.529 -8.839 -5.274 1.00 94.00 93 PHE A CA 1
ATOM 760 C C . PHE A 1 93 ? -1.460 -9.660 -4.370 1.00 94.00 93 PHE A C 1
ATOM 762 O O . PHE A 1 93 ? -2.355 -10.346 -4.864 1.00 94.00 93 PHE A O 1
ATOM 769 N N . HIS A 1 94 ? -1.247 -9.640 -3.052 1.00 94.25 94 HIS A N 1
ATOM 770 C CA . HIS A 1 94 ? -1.992 -10.460 -2.102 1.00 94.25 94 HIS A CA 1
ATOM 771 C C . HIS A 1 94 ? -2.481 -9.616 -0.914 1.00 94.25 94 HIS A C 1
ATOM 773 O O . HIS A 1 94 ? -1.679 -9.308 -0.028 1.00 94.25 94 HIS A O 1
ATOM 779 N N . PRO A 1 95 ? -3.793 -9.316 -0.823 1.00 92.38 95 PRO A N 1
ATOM 780 C CA . PRO A 1 95 ? -4.358 -8.518 0.271 1.00 92.38 95 PRO A CA 1
ATOM 781 C C . PRO A 1 95 ? -4.013 -9.055 1.668 1.00 92.38 95 PRO A C 1
ATOM 783 O O . PRO A 1 95 ? -3.643 -8.297 2.556 1.00 92.38 95 PRO A O 1
ATOM 786 N N . GLU A 1 96 ? -4.026 -10.380 1.839 1.00 93.50 96 GLU A N 1
ATOM 787 C CA . GLU A 1 96 ? -3.565 -11.090 3.045 1.00 93.50 96 GLU A CA 1
ATOM 788 C C . GLU A 1 96 ? -2.169 -10.637 3.515 1.00 93.50 96 GLU A C 1
ATOM 790 O O . GLU A 1 96 ? -1.955 -10.348 4.692 1.00 93.50 96 GLU A O 1
ATOM 795 N N . LYS A 1 97 ? -1.212 -10.553 2.583 1.00 94.56 97 LYS A N 1
ATOM 796 C CA . LYS A 1 97 ? 0.187 -10.214 2.881 1.00 94.56 97 LYS A CA 1
ATOM 797 C C . LYS A 1 97 ? 0.373 -8.718 3.109 1.00 94.56 97 LYS A C 1
ATOM 799 O O . LYS A 1 97 ? 1.224 -8.329 3.905 1.00 94.56 97 LYS A O 1
ATOM 804 N N . ILE A 1 98 ? -0.423 -7.890 2.431 1.00 95.00 98 ILE A N 1
ATOM 805 C CA . ILE A 1 98 ? -0.484 -6.451 2.700 1.00 95.00 98 ILE A CA 1
ATOM 806 C C . ILE A 1 98 ? -0.925 -6.228 4.151 1.00 95.00 98 ILE A C 1
ATOM 808 O O . ILE A 1 98 ? -0.218 -5.575 4.917 1.00 95.00 98 ILE A O 1
ATOM 812 N N . ARG A 1 99 ? -2.040 -6.847 4.556 1.00 93.69 99 ARG A N 1
ATOM 813 C CA . ARG A 1 99 ? -2.559 -6.769 5.928 1.00 93.69 99 ARG A CA 1
ATOM 814 C C . ARG A 1 99 ? -1.554 -7.275 6.963 1.00 93.69 99 ARG A C 1
ATOM 816 O O . ARG A 1 99 ? -1.379 -6.642 7.998 1.00 93.69 99 ARG A O 1
ATOM 823 N N . GLU A 1 100 ? -0.827 -8.351 6.660 1.00 94.12 100 GLU A N 1
ATOM 824 C CA . GLU A 1 100 ? 0.263 -8.850 7.506 1.00 94.12 100 GLU A CA 1
ATOM 825 C C . GLU A 1 100 ? 1.369 -7.813 7.737 1.00 94.12 100 GLU A C 1
ATOM 827 O O . GLU A 1 100 ? 1.732 -7.558 8.885 1.00 94.12 100 GLU A O 1
ATOM 832 N N . LYS A 1 101 ? 1.872 -7.179 6.669 1.00 92.88 101 LYS A N 1
ATOM 833 C CA . LYS A 1 101 ? 2.886 -6.113 6.769 1.00 92.88 101 LYS A CA 1
ATOM 834 C C . LYS A 1 101 ? 2.369 -4.906 7.558 1.00 92.88 101 LYS A C 1
ATOM 836 O O . LYS A 1 101 ? 3.083 -4.322 8.378 1.00 92.88 101 LYS A O 1
ATOM 841 N N . LEU A 1 102 ? 1.096 -4.575 7.370 1.00 92.75 102 LEU A N 1
ATOM 842 C CA . LEU A 1 102 ? 0.429 -3.498 8.091 1.00 92.75 102 LEU A CA 1
ATOM 843 C C . LEU A 1 102 ? 0.137 -3.850 9.562 1.00 92.75 102 LEU A C 1
ATOM 845 O O . LEU A 1 102 ? 0.014 -2.950 10.388 1.00 92.75 102 LEU A O 1
ATOM 849 N N . GLY A 1 103 ? 0.166 -5.130 9.946 1.00 90.88 103 GLY A N 1
ATOM 850 C CA . GLY A 1 103 ? -0.151 -5.586 11.305 1.00 90.88 103 GLY A CA 1
ATOM 851 C C . GLY A 1 103 ? -1.656 -5.678 11.581 1.00 90.88 103 GLY A C 1
ATOM 852 O O . GLY A 1 103 ? -2.071 -5.604 12.732 1.00 90.88 103 GLY A O 1
ATOM 853 N N . LEU A 1 104 ? -2.458 -5.828 10.526 1.00 87.44 104 LEU A N 1
ATOM 854 C CA . LEU A 1 104 ? -3.920 -5.923 10.542 1.00 87.44 104 LEU A CA 1
ATOM 855 C C . LEU A 1 104 ? -4.365 -7.371 10.253 1.00 87.44 104 LEU A C 1
ATOM 857 O O . LEU A 1 104 ? -5.110 -7.617 9.305 1.00 87.44 104 LEU A O 1
ATOM 861 N N . LYS A 1 105 ? -3.838 -8.331 11.024 1.00 73.00 105 LYS A N 1
ATOM 862 C CA . LYS A 1 105 ? -4.233 -9.751 10.980 1.00 73.00 105 LYS A CA 1
ATOM 863 C C . LYS A 1 105 ? -5.261 -10.065 12.061 1.00 73.00 105 LYS A C 1
ATOM 865 O O . LYS A 1 105 ? -5.036 -9.627 13.209 1.00 73.00 105 LYS A O 1
#

Radius of gyration: 15.42 Å; chains: 1; bounding box: 45×23×36 Å

Secondary structure (DSSP, 8-state):
---SS-SEEE--HHHHHHHHHHHHHHTTHHHHHHHHHHHT---SS-HHHHHHHHHHHHHHHHHHHHHHHHTT-SEEEHHHHHHHHHHHSGGGG-HHHHHHHHT--

pLDDT: mean 89.3, std 6.68, range [61.03, 95.44]

Foldseek 3Di:
DPPPVDQKDADDCVRQLVVQVVLLCVLPVVVQVVCCVVVVHDRPDDPVRVVVLCVPPSSVVSVVLCCQQQVPHRMDGPVSSVVSCCPPVVLSVPSVSSCVSSVND

Sequence (105 aa):
MQDNDQPKISCSDKDFKPAFFDILDQATAILFEAEALILGVERQFSEEQVSKVKEEKYDELAEEFLDAVFEYDSSLERKEWEKTVVKKQGFIFHPEKIREKLGLK